Protein AF-A0A954UE96-F1 (afdb_monomer)

Mean predicted aligned error: 11.25 Å

Sequence (107 aa):
FEAGQRMKNVPMLSDIVTGDYDGDGYVDLVALQTNWSVTPYLSRVTGDVNGDGVFNSADLVAIIMHGHYEDGVSRNSTFETGDWNGDAEFDSADIVFLMHVGTYTFE

Foldseek 3Di:
DDDPDDDPDDADFPDWDWDDPQLQPDIDIFTDHPVNDRPPPDPDAQLPLVRPRAREVVSVVQLVVLVQEVNPDPLCDGSNNQPSVNRSGRYPVSVVVCVVRHDYDDD

Secondary structure (DSSP, 8-state):
-PPPP--TTPPPEEEEEEE--SSSSSPEEEEEETTS----S--PPTT--S-SS-BSHHHHHHHHHH--TT-S-TT---GGGT--SSSS--SHHHHHHHHHH--B---

Structure (mmCIF, N/CA/C/O backbone):
data_AF-A0A954UE96-F1
#
_entry.id   AF-A0A954UE96-F1
#
loop_
_atom_site.group_PDB
_atom_site.id
_atom_site.type_symbol
_atom_site.label_atom_id
_atom_site.label_alt_id
_atom_site.label_comp_id
_atom_site.label_asym_id
_atom_site.label_entity_id
_atom_site.label_seq_id
_atom_site.pdbx_PDB_ins_code
_atom_site.Cartn_x
_atom_site.Cartn_y
_atom_site.Cartn_z
_atom_site.occupancy
_atom_site.B_iso_or_equiv
_atom_site.auth_seq_id
_atom_site.auth_comp_id
_atom_site.auth_asym_id
_atom_site.auth_atom_id
_atom_site.pdbx_PDB_model_num
ATOM 1 N N . PHE A 1 1 ? -8.564 23.820 -26.683 1.00 41.69 1 PHE A N 1
ATOM 2 C CA . PHE A 1 1 ? -8.082 22.473 -26.338 1.00 41.69 1 PHE A CA 1
ATOM 3 C C . PHE A 1 1 ? -6.683 22.332 -26.899 1.00 41.69 1 PHE A C 1
ATOM 5 O O . PHE A 1 1 ? -6.534 22.314 -28.115 1.00 41.69 1 PHE A O 1
ATOM 12 N N . GLU A 1 2 ? -5.668 22.346 -26.041 1.00 39.66 2 GLU A N 1
ATOM 13 C CA . GLU A 1 2 ? -4.306 21.994 -26.449 1.00 39.66 2 GLU A CA 1
ATOM 14 C C . GLU A 1 2 ? -4.164 20.475 -26.356 1.00 39.66 2 GLU A C 1
ATOM 16 O O . GLU A 1 2 ? -4.583 19.868 -25.372 1.00 39.66 2 GLU A O 1
ATOM 21 N N . ALA A 1 3 ? -3.639 19.849 -27.407 1.00 48.94 3 ALA A N 1
ATOM 22 C CA . ALA A 1 3 ? -3.3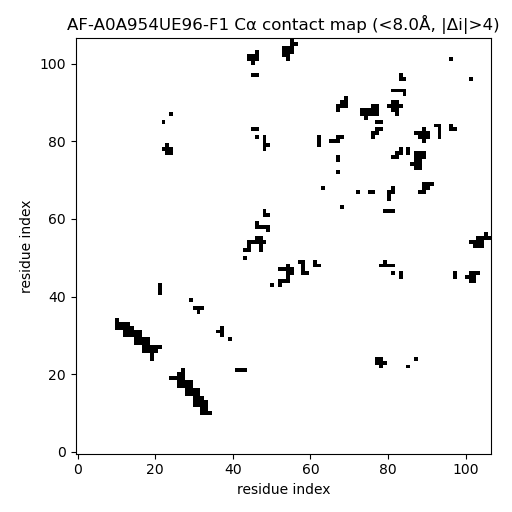24 18.430 -27.364 1.00 48.94 3 ALA A CA 1
ATOM 23 C C . ALA A 1 3 ? -2.145 18.220 -26.402 1.00 48.94 3 ALA A C 1
ATOM 25 O O . ALA A 1 3 ? -1.123 18.896 -26.534 1.00 48.94 3 ALA A O 1
ATOM 26 N N . GLY A 1 4 ? -2.291 17.285 -25.458 1.00 45.34 4 GLY A N 1
ATOM 27 C CA . GLY A 1 4 ? -1.210 16.863 -24.566 1.00 45.34 4 GLY A CA 1
ATOM 28 C C . GLY A 1 4 ? 0.034 16.418 -25.344 1.00 45.34 4 GLY A C 1
ATOM 29 O O . GLY A 1 4 ? -0.040 16.095 -26.535 1.00 45.34 4 GLY A O 1
ATOM 30 N N . GLN A 1 5 ? 1.195 16.435 -24.684 1.00 52.47 5 GLN A N 1
ATOM 31 C CA . GLN A 1 5 ? 2.475 16.088 -25.303 1.00 52.47 5 GLN A CA 1
ATOM 32 C C . GLN A 1 5 ? 2.384 14.769 -26.085 1.00 52.47 5 GLN A C 1
ATOM 34 O O . GLN A 1 5 ? 2.160 13.699 -25.526 1.00 52.47 5 GLN A O 1
ATOM 39 N N . ARG A 1 6 ? 2.612 14.838 -27.401 1.00 54.78 6 ARG A N 1
ATOM 40 C CA . ARG A 1 6 ? 2.796 13.642 -28.228 1.00 54.78 6 ARG A CA 1
ATOM 41 C C . ARG A 1 6 ? 4.154 13.045 -27.876 1.00 54.78 6 ARG A C 1
ATOM 43 O O . ARG A 1 6 ? 5.180 13.650 -28.196 1.00 54.78 6 ARG A O 1
ATOM 50 N N . MET A 1 7 ? 4.163 11.880 -27.233 1.00 53.03 7 MET A N 1
ATOM 51 C CA . MET A 1 7 ? 5.394 11.140 -26.961 1.00 53.03 7 MET A CA 1
ATOM 52 C C . MET A 1 7 ? 6.099 10.834 -28.291 1.00 53.03 7 MET A C 1
ATOM 54 O O . MET A 1 7 ? 5.538 10.197 -29.184 1.00 53.03 7 MET A O 1
ATOM 58 N N . LYS A 1 8 ? 7.317 11.353 -28.463 1.00 51.47 8 LYS A N 1
ATOM 59 C CA . LYS A 1 8 ? 8.148 11.093 -29.645 1.00 51.47 8 LYS A CA 1
ATOM 60 C C . LYS A 1 8 ? 8.949 9.816 -29.382 1.00 51.47 8 LYS A C 1
ATOM 62 O O . LYS A 1 8 ? 9.596 9.728 -28.348 1.00 51.47 8 LYS A O 1
ATOM 67 N N . ASN A 1 9 ? 8.928 8.879 -30.333 1.00 54.72 9 ASN A N 1
ATOM 68 C CA . ASN A 1 9 ? 9.620 7.579 -30.294 1.00 54.72 9 ASN A CA 1
ATOM 69 C C . ASN A 1 9 ? 8.982 6.494 -29.410 1.00 54.72 9 ASN A C 1
ATOM 71 O O . ASN A 1 9 ? 9.703 5.700 -28.814 1.00 54.72 9 ASN A O 1
ATOM 75 N N . VAL A 1 10 ? 7.649 6.411 -29.353 1.00 56.72 10 VAL A N 1
ATOM 76 C CA . VAL A 1 10 ? 7.002 5.207 -28.808 1.00 56.72 10 VAL A CA 1
ATOM 77 C C . VAL A 1 10 ? 7.226 4.064 -29.810 1.00 56.72 10 VAL A C 1
ATOM 79 O O . VAL A 1 10 ? 6.889 4.239 -30.988 1.00 56.72 10 VAL A O 1
ATOM 82 N N . PRO A 1 11 ? 7.822 2.927 -29.404 1.00 62.75 11 PRO A N 1
ATOM 83 C CA . PRO A 1 11 ? 7.848 1.714 -30.217 1.00 62.75 11 PRO A CA 1
ATOM 84 C C . PRO A 1 11 ? 6.445 1.384 -30.731 1.00 62.75 11 PRO A C 1
ATOM 86 O O . PRO A 1 11 ? 5.453 1.762 -30.108 1.00 62.75 11 PRO A O 1
ATOM 89 N N . MET A 1 12 ? 6.345 0.707 -31.880 1.00 67.62 12 MET A N 1
ATOM 90 C 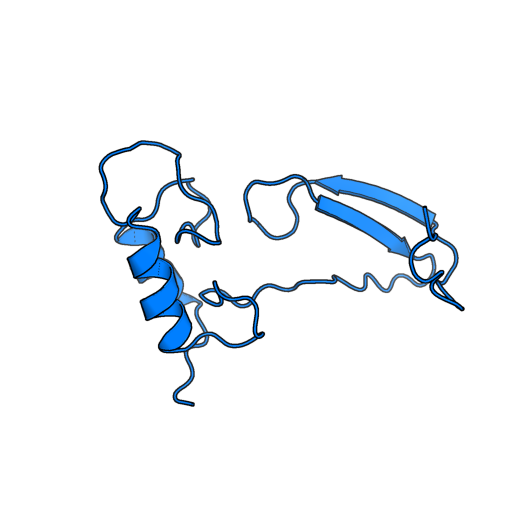CA . MET A 1 12 ? 5.037 0.352 -32.433 1.00 67.62 12 MET A CA 1
ATOM 91 C C . MET A 1 12 ? 4.206 -0.389 -31.380 1.00 67.62 12 MET A C 1
ATOM 93 O O . MET A 1 12 ? 4.638 -1.406 -30.833 1.00 67.62 12 MET A O 1
ATOM 97 N N . LEU A 1 13 ? 3.024 0.159 -31.098 1.00 66.81 13 LEU A N 1
ATOM 98 C CA . LEU A 1 13 ? 2.031 -0.468 -30.239 1.00 66.81 13 LEU A CA 1
ATOM 99 C C . LEU A 1 13 ? 1.531 -1.719 -30.961 1.00 66.81 13 LEU A C 1
ATOM 101 O O . LEU A 1 13 ? 0.977 -1.610 -32.057 1.00 66.81 13 LEU A O 1
ATOM 105 N N . SER A 1 14 ? 1.781 -2.894 -30.386 1.00 72.06 14 SER A N 1
ATOM 106 C CA . SER A 1 14 ? 1.249 -4.151 -30.917 1.00 72.06 14 SER A CA 1
ATOM 107 C C . SER A 1 14 ? -0.185 -4.379 -30.475 1.00 72.06 14 SER A C 1
ATOM 109 O 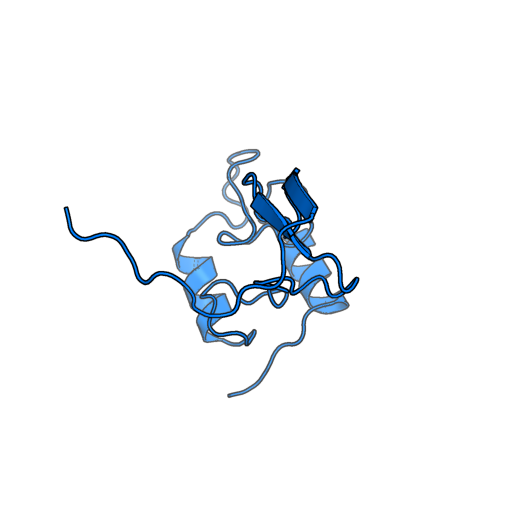O . SER A 1 14 ? -0.960 -4.938 -31.244 1.00 72.06 14 SER A O 1
ATOM 111 N N . ASP A 1 15 ? -0.522 -3.963 -29.254 1.00 73.12 15 ASP A N 1
ATOM 112 C CA . ASP A 1 15 ? -1.859 -4.133 -28.699 1.00 73.12 15 ASP A CA 1
ATOM 113 C C . ASP A 1 15 ? -2.126 -3.147 -27.554 1.00 73.12 15 ASP A C 1
ATOM 115 O O . ASP A 1 15 ? -1.187 -2.611 -26.951 1.00 73.12 15 ASP A O 1
ATOM 119 N N . ILE A 1 16 ? -3.404 -2.935 -27.250 1.00 79.06 16 ILE A N 1
ATOM 120 C CA . ILE A 1 16 ? -3.871 -2.237 -26.050 1.00 79.06 16 ILE A CA 1
ATOM 121 C C . ILE A 1 16 ? -4.763 -3.212 -25.294 1.00 79.06 16 ILE A C 1
ATOM 123 O O . ILE A 1 16 ? -5.768 -3.678 -25.830 1.00 79.06 16 ILE A O 1
ATOM 127 N N . VAL A 1 17 ? -4.408 -3.493 -24.045 1.00 81.25 17 VAL A N 1
ATOM 128 C CA . VAL A 1 17 ? -5.186 -4.356 -23.155 1.00 81.25 17 VAL A CA 1
ATOM 129 C C . VAL A 1 17 ? -5.704 -3.548 -21.970 1.00 81.25 17 VAL A C 1
ATOM 131 O O . VAL A 1 17 ? -5.075 -2.583 -21.538 1.00 81.25 17 VAL A O 1
ATOM 134 N N . THR A 1 18 ? -6.874 -3.935 -21.470 1.00 82.06 18 THR A N 1
ATOM 135 C CA . THR A 1 18 ? -7.495 -3.355 -20.276 1.00 82.06 18 THR A CA 1
ATOM 136 C C . THR A 1 18 ? -7.613 -4.410 -19.190 1.00 82.06 18 THR A C 1
ATOM 138 O O . THR A 1 18 ? -7.996 -5.543 -19.491 1.00 82.06 18 THR A O 1
ATOM 141 N N . GLY A 1 19 ? -7.360 -4.034 -17.946 1.00 80.62 19 GLY A N 1
ATOM 142 C CA . GLY A 1 19 ? -7.476 -4.900 -16.774 1.00 80.62 19 GLY A CA 1
ATOM 143 C C . GLY A 1 19 ? -6.977 -4.161 -15.543 1.00 80.62 19 GLY A C 1
ATOM 144 O O . GLY A 1 19 ? -6.355 -3.127 -15.700 1.00 80.62 19 GLY A O 1
ATOM 145 N N . ASP A 1 20 ? -7.263 -4.665 -14.355 1.00 72.19 20 ASP A N 1
ATOM 146 C CA . ASP A 1 20 ? -6.659 -4.164 -13.119 1.00 72.19 20 ASP A CA 1
ATOM 147 C C . ASP A 1 20 ? -5.308 -4.877 -12.944 1.00 72.19 20 ASP A C 1
ATOM 149 O O . ASP A 1 20 ? -5.253 -6.061 -12.591 1.00 72.19 20 ASP A O 1
ATOM 153 N N . TYR A 1 21 ? -4.237 -4.225 -13.382 1.00 77.62 21 TYR A N 1
ATOM 154 C CA . TYR A 1 21 ? -2.882 -4.770 -13.406 1.00 77.62 21 TYR A CA 1
ATOM 155 C C . TYR A 1 21 ? -2.052 -4.321 -12.204 1.00 77.62 21 TYR A C 1
ATOM 157 O O . TYR A 1 21 ? -1.065 -5.002 -11.901 1.00 77.62 21 TYR A O 1
ATOM 165 N N . ASP A 1 22 ? -2.415 -3.220 -11.542 1.00 64.75 22 ASP A N 1
ATOM 166 C CA . ASP A 1 22 ? -1.722 -2.714 -10.354 1.00 64.75 22 ASP A CA 1
ATOM 167 C C . ASP A 1 22 ? -2.462 -2.967 -9.025 1.00 64.75 22 ASP A C 1
ATOM 169 O O . ASP A 1 22 ? -1.871 -2.774 -7.960 1.00 64.75 22 ASP A O 1
ATOM 173 N N . GLY A 1 23 ? -3.679 -3.517 -9.075 1.00 66.50 23 GLY A N 1
ATOM 174 C CA . GLY A 1 23 ? -4.467 -3.912 -7.911 1.00 66.50 23 GLY A CA 1
ATOM 175 C C . GLY A 1 23 ? -5.193 -2.749 -7.240 1.00 66.50 23 GLY A C 1
ATOM 176 O O . GLY A 1 23 ? -5.601 -2.890 -6.087 1.00 66.50 23 GLY A O 1
ATOM 177 N N . ASP A 1 24 ? -5.332 -1.598 -7.901 1.00 64.25 24 ASP A N 1
ATOM 178 C CA . ASP A 1 24 ? -5.975 -0.415 -7.326 1.00 64.25 24 ASP A CA 1
ATOM 179 C C . ASP A 1 24 ? -7.516 -0.454 -7.366 1.00 64.25 24 ASP A C 1
ATOM 181 O O . ASP A 1 24 ? -8.180 0.427 -6.806 1.00 64.25 24 ASP A O 1
ATOM 185 N N . GLY A 1 25 ? -8.097 -1.493 -7.974 1.00 67.38 25 GLY A N 1
ATOM 186 C CA . GLY A 1 25 ? -9.541 -1.671 -8.111 1.00 67.38 25 GLY A CA 1
ATOM 187 C C . GLY A 1 25 ? -10.165 -0.867 -9.258 1.00 67.38 25 GLY A C 1
ATOM 188 O O . GLY A 1 25 ? -11.385 -0.942 -9.468 1.00 67.38 25 GLY A O 1
ATOM 189 N N . TYR A 1 26 ? -9.365 -0.128 -10.026 1.00 73.62 26 TYR A N 1
ATOM 190 C CA . TYR A 1 26 ? -9.744 0.539 -11.262 1.00 73.62 26 TYR A CA 1
ATOM 191 C C . TYR A 1 26 ? -9.238 -0.245 -12.484 1.00 73.62 26 TYR A C 1
ATOM 193 O O . TYR A 1 26 ? -8.414 -1.148 -12.420 1.00 73.62 26 TYR A O 1
ATOM 201 N N . VAL A 1 27 ? -9.830 0.032 -13.650 1.00 77.31 27 VAL A N 1
ATOM 202 C CA . VAL A 1 27 ? -9.385 -0.596 -14.901 1.00 77.31 27 VAL A CA 1
ATOM 203 C C . VAL A 1 27 ? -8.205 0.190 -15.456 1.00 77.31 27 VAL A C 1
ATOM 205 O O . VAL A 1 27 ? -8.378 1.339 -15.870 1.00 77.31 27 VAL A O 1
ATOM 20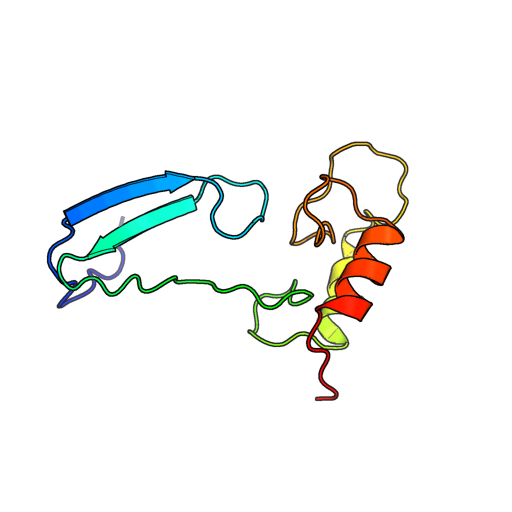8 N N . ASP A 1 28 ? -7.061 -0.469 -15.591 1.00 80.06 28 ASP A N 1
ATOM 209 C CA . ASP A 1 28 ? -5.892 0.074 -16.267 1.00 80.06 28 ASP A CA 1
ATOM 210 C C . ASP A 1 28 ? -5.977 -0.041 -17.784 1.00 80.06 28 ASP A C 1
ATOM 212 O O . ASP A 1 28 ? -6.685 -0.870 -18.369 1.00 80.06 28 ASP A O 1
ATOM 216 N N . LEU A 1 29 ? -5.157 0.786 -18.429 1.00 83.38 29 LEU A N 1
ATOM 217 C CA . LEU A 1 29 ? -4.820 0.700 -19.842 1.00 83.38 29 LEU A CA 1
ATOM 218 C C . LEU A 1 29 ? -3.337 0.364 -19.980 1.00 83.38 29 LEU A C 1
ATOM 220 O O . LEU A 1 29 ? -2.475 1.200 -19.711 1.00 83.38 29 LEU A O 1
ATOM 224 N N . VAL A 1 30 ? -3.035 -0.833 -20.478 1.00 76.75 30 VAL A N 1
ATOM 225 C CA . VAL A 1 30 ? -1.661 -1.281 -20.719 1.00 76.75 30 VAL A CA 1
ATOM 226 C C . VAL A 1 30 ? -1.400 -1.379 -22.218 1.00 76.75 30 VAL A C 1
ATOM 228 O O . VAL A 1 30 ? -2.154 -1.979 -22.985 1.00 76.75 30 VAL A O 1
ATOM 231 N N . ALA A 1 31 ? -0.291 -0.782 -22.645 1.00 75.12 31 ALA A N 1
ATOM 232 C CA . ALA A 1 31 ? 0.202 -0.854 -24.011 1.00 75.12 31 ALA A CA 1
ATOM 233 C C . ALA A 1 31 ? 1.244 -1.973 -24.149 1.00 75.12 31 ALA A C 1
ATOM 235 O O . ALA A 1 31 ? 2.293 -1.930 -23.504 1.00 75.12 31 ALA A O 1
ATOM 236 N N . LEU A 1 32 ? 1.001 -2.937 -25.040 1.00 67.88 32 LEU A N 1
ATOM 237 C CA . LEU A 1 32 ? 2.007 -3.930 -25.420 1.00 67.88 32 LEU A CA 1
ATOM 238 C C . LEU A 1 32 ? 2.897 -3.356 -26.530 1.00 67.88 32 LEU A C 1
ATOM 240 O O . LEU A 1 32 ? 2.405 -2.886 -27.559 1.00 67.88 32 LEU A O 1
ATOM 244 N N . GLN A 1 33 ? 4.216 -3.399 -26.330 1.00 69.44 33 GLN A N 1
ATOM 245 C CA . GLN A 1 33 ? 5.202 -3.022 -27.345 1.00 69.44 33 GLN A CA 1
ATOM 246 C C . GLN A 1 33 ? 5.793 -4.269 -28.016 1.00 69.44 33 GLN A C 1
ATOM 248 O O . GLN A 1 33 ? 6.115 -5.262 -27.361 1.00 69.44 33 GLN A O 1
ATOM 253 N N . THR A 1 34 ? 6.019 -4.198 -29.333 1.00 58.19 34 THR A N 1
ATOM 254 C CA . THR A 1 34 ? 6.557 -5.304 -30.159 1.00 58.19 34 THR A CA 1
ATOM 255 C C . THR A 1 34 ? 7.960 -5.790 -29.761 1.00 58.19 34 THR A C 1
ATOM 257 O O . THR A 1 34 ? 8.442 -6.785 -30.297 1.00 58.19 34 THR A O 1
ATOM 260 N N . ASN A 1 35 ? 8.652 -5.086 -28.863 1.00 59.34 35 ASN A N 1
ATOM 261 C CA . ASN A 1 35 ? 9.996 -5.425 -28.386 1.00 59.34 35 ASN A CA 1
ATOM 262 C C . ASN A 1 35 ? 9.990 -6.318 -27.129 1.00 59.34 35 ASN A C 1
ATOM 264 O O . ASN A 1 35 ? 11.046 -6.482 -26.524 1.00 59.34 35 ASN A O 1
ATOM 268 N N . TRP A 1 36 ? 8.834 -6.874 -26.736 1.00 50.81 36 TRP A N 1
ATOM 269 C CA . TRP A 1 36 ? 8.654 -7.673 -25.510 1.00 50.81 36 TRP A CA 1
ATOM 270 C C . TRP A 1 36 ? 9.024 -6.937 -24.209 1.00 50.81 36 TRP A C 1
ATOM 272 O O . TRP A 1 36 ? 9.030 -7.542 -23.140 1.00 50.81 36 TRP A O 1
ATOM 282 N N . SER A 1 37 ? 9.293 -5.630 -24.275 1.00 54.16 37 SER A N 1
ATOM 283 C CA . SER A 1 37 ? 9.458 -4.781 -23.106 1.00 54.16 37 SER A CA 1
ATOM 284 C C . SER A 1 37 ? 8.089 -4.228 -22.757 1.00 54.16 37 SER A C 1
ATOM 286 O O . SER A 1 37 ? 7.633 -3.231 -23.315 1.00 54.16 37 SER A O 1
ATOM 288 N N . VAL A 1 38 ? 7.427 -4.883 -21.812 1.00 54.03 38 VAL A N 1
ATOM 289 C CA . VAL A 1 38 ? 6.398 -4.205 -21.034 1.00 54.03 38 VAL A CA 1
ATOM 290 C C . VAL A 1 38 ? 7.165 -3.151 -20.236 1.00 54.03 38 VAL 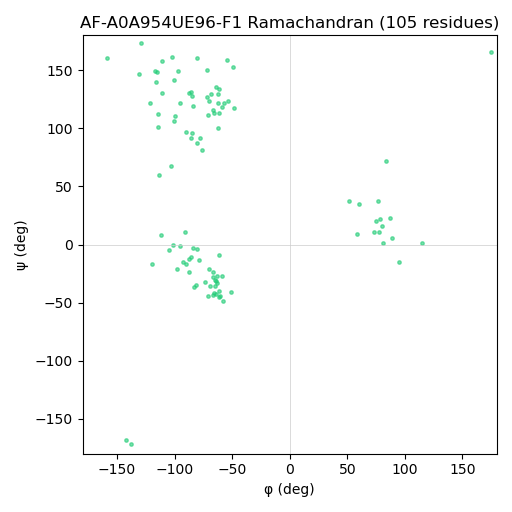A C 1
ATOM 292 O O . VAL A 1 38 ? 8.042 -3.497 -19.451 1.00 54.03 38 VAL A O 1
ATOM 295 N N . THR A 1 39 ? 6.947 -1.866 -20.503 1.00 52.03 39 THR A N 1
ATOM 296 C CA . THR A 1 39 ? 7.231 -0.830 -19.506 1.00 52.03 39 THR A CA 1
ATOM 297 C C . THR A 1 39 ? 5.974 -0.747 -18.658 1.00 52.03 39 THR A C 1
ATOM 299 O O . THR A 1 39 ? 5.055 -0.033 -19.073 1.00 52.03 39 THR A O 1
ATOM 302 N N . PRO A 1 40 ? 5.865 -1.502 -17.545 1.00 48.53 40 PRO A N 1
ATOM 303 C CA . PRO A 1 40 ? 4.848 -1.203 -16.561 1.00 48.53 40 PRO A CA 1
ATOM 304 C C . PRO A 1 40 ? 5.190 0.197 -16.060 1.00 48.53 40 PRO A C 1
ATOM 306 O O . PRO A 1 40 ? 6.146 0.403 -15.315 1.00 48.53 40 PRO A O 1
ATOM 309 N N . TYR A 1 41 ? 4.478 1.197 -16.569 1.00 48.94 41 TYR A N 1
ATOM 310 C CA . TYR A 1 41 ? 4.297 2.385 -15.765 1.00 48.94 41 TYR A CA 1
ATOM 311 C C . TYR A 1 41 ? 3.538 1.878 -14.544 1.00 48.94 41 TYR A C 1
ATOM 313 O O . TYR A 1 41 ? 2.473 1.301 -14.714 1.00 48.94 41 TYR A O 1
ATOM 321 N N . LEU A 1 42 ? 4.126 2.076 -13.363 1.00 53.22 42 LEU A N 1
ATOM 322 C CA . LEU A 1 42 ? 3.550 1.775 -12.050 1.00 53.22 42 LEU A CA 1
ATOM 323 C C . LEU A 1 42 ? 3.705 0.307 -11.596 1.00 53.22 42 LEU A C 1
ATOM 325 O O . LEU A 1 42 ? 2.742 -0.436 -11.487 1.00 53.22 42 LEU A O 1
ATOM 329 N N . SER A 1 43 ? 4.925 -0.118 -11.231 1.00 57.16 43 SER A N 1
ATOM 330 C CA . SER A 1 43 ? 5.012 -1.069 -10.110 1.00 57.16 43 SER A CA 1
ATOM 331 C C . SER A 1 43 ? 4.834 -0.247 -8.838 1.00 57.16 43 SER A C 1
ATOM 333 O O . SER A 1 43 ? 5.795 0.355 -8.351 1.00 57.16 43 SER A O 1
ATOM 335 N N . ARG A 1 44 ? 3.596 -0.120 -8.370 1.00 70.38 44 ARG A N 1
ATOM 336 C CA . ARG A 1 44 ? 3.291 0.618 -7.147 1.00 70.38 44 ARG A CA 1
ATOM 337 C C . ARG A 1 44 ? 3.988 -0.077 -5.973 1.00 70.38 44 ARG A C 1
ATOM 339 O O . ARG A 1 44 ? 3.929 -1.302 -5.858 1.00 70.38 44 ARG A O 1
ATOM 346 N N . VAL A 1 45 ? 4.734 0.670 -5.159 1.00 85.00 45 VAL A N 1
ATOM 347 C CA . VAL A 1 45 ? 5.401 0.095 -3.981 1.00 85.00 45 VAL A CA 1
ATOM 348 C C . VAL A 1 45 ? 4.318 -0.216 -2.954 1.00 85.00 45 VAL A C 1
ATOM 350 O O . VAL A 1 45 ? 3.515 0.651 -2.636 1.00 85.00 45 VAL A O 1
ATOM 353 N N . THR A 1 46 ? 4.254 -1.445 -2.435 1.00 87.69 46 THR A N 1
ATOM 354 C CA . THR A 1 46 ? 3.260 -1.788 -1.406 1.00 87.69 46 THR A CA 1
ATOM 355 C C . THR A 1 46 ? 3.410 -0.855 -0.206 1.00 87.69 46 THR A C 1
ATOM 357 O O . THR A 1 46 ? 4.486 -0.794 0.393 1.00 87.69 46 THR A O 1
ATOM 360 N N . GLY A 1 47 ? 2.332 -0.145 0.133 1.00 89.25 47 GLY A N 1
ATOM 361 C CA . GLY A 1 47 ? 2.328 0.880 1.174 1.00 89.25 47 GLY A CA 1
ATOM 362 C C . GLY A 1 47 ? 2.549 2.315 0.694 1.00 89.25 47 GLY A C 1
ATOM 363 O O . GLY A 1 47 ? 2.251 3.220 1.458 1.00 89.25 47 GLY A O 1
ATOM 364 N N . ASP A 1 48 ? 3.018 2.548 -0.535 1.00 91.25 48 ASP A N 1
ATOM 365 C CA . ASP A 1 48 ? 3.201 3.889 -1.119 1.00 91.25 48 ASP A CA 1
ATOM 366 C C . ASP A 1 48 ? 1.864 4.434 -1.637 1.00 91.25 48 ASP A C 1
ATOM 368 O O . ASP A 1 48 ? 1.454 4.229 -2.787 1.00 91.25 48 ASP A O 1
ATOM 372 N N . VAL A 1 49 ? 1.135 5.087 -0.740 1.00 90.06 49 VAL A N 1
ATOM 373 C CA . VAL A 1 49 ? -0.221 5.582 -1.012 1.00 90.06 49 VAL A CA 1
ATOM 374 C C . VAL A 1 49 ? -0.185 6.974 -1.624 1.00 90.06 49 VAL A C 1
ATOM 376 O O . VAL A 1 49 ? -1.128 7.364 -2.311 1.00 90.06 49 VAL A O 1
ATOM 379 N N . ASN A 1 50 ? 0.897 7.725 -1.399 1.00 87.94 50 ASN A N 1
ATOM 380 C CA . ASN A 1 50 ? 1.054 9.073 -1.932 1.00 87.94 50 ASN A CA 1
ATOM 381 C C . ASN A 1 50 ? 1.684 9.093 -3.346 1.00 87.94 50 ASN A C 1
ATOM 383 O O . ASN A 1 50 ? 1.592 10.110 -4.041 1.00 87.94 50 ASN A O 1
ATOM 387 N N . GLY A 1 51 ? 2.237 7.962 -3.797 1.00 87.12 51 GLY A N 1
ATOM 388 C CA . GLY A 1 51 ? 2.747 7.734 -5.147 1.00 87.12 51 GLY A CA 1
ATOM 389 C C . GLY A 1 51 ? 4.125 8.342 -5.412 1.00 87.12 51 GLY A C 1
ATOM 390 O O . GLY A 1 51 ? 4.447 8.615 -6.574 1.00 87.12 51 GLY A O 1
ATOM 391 N N . ASP A 1 52 ? 4.925 8.601 -4.376 1.00 87.31 52 ASP A N 1
ATOM 392 C CA . ASP A 1 52 ? 6.275 9.166 -4.505 1.00 87.31 52 ASP A CA 1
ATOM 393 C C . ASP A 1 52 ? 7.355 8.108 -4.795 1.00 87.31 52 ASP A C 1
ATOM 395 O O . ASP A 1 52 ? 8.511 8.451 -5.074 1.00 87.31 52 ASP A O 1
ATOM 399 N N . GLY A 1 53 ? 6.969 6.832 -4.833 1.00 87.69 53 GLY A N 1
ATOM 400 C CA . GLY A 1 53 ? 7.830 5.698 -5.131 1.00 87.69 53 GLY A CA 1
ATOM 401 C C . GLY A 1 53 ? 8.522 5.111 -3.904 1.00 87.69 53 GLY A C 1
ATOM 402 O O . GLY A 1 53 ? 9.366 4.223 -4.072 1.00 87.69 53 GLY A O 1
ATOM 403 N N . VAL A 1 54 ? 8.210 5.578 -2.693 1.00 89.50 54 VAL A N 1
ATOM 404 C CA . VAL A 1 54 ? 8.735 5.023 -1.443 1.00 89.50 54 VAL A CA 1
ATOM 405 C C . VAL A 1 54 ? 7.603 4.765 -0.459 1.00 89.50 54 VAL A C 1
ATOM 407 O O . VAL A 1 54 ? 6.629 5.490 -0.412 1.00 89.50 54 VAL A O 1
ATOM 410 N N . PHE A 1 55 ? 7.737 3.716 0.353 1.00 91.31 55 PHE A N 1
ATOM 411 C CA . PHE A 1 55 ? 6.828 3.493 1.471 1.00 91.31 55 PHE A CA 1
ATOM 412 C C . PHE A 1 55 ? 7.484 3.987 2.763 1.00 91.31 55 PHE A C 1
ATOM 414 O O . PHE A 1 55 ? 8.455 3.386 3.230 1.00 91.31 55 PHE A O 1
ATOM 421 N N . ASN A 1 56 ? 6.980 5.073 3.346 1.00 92.75 56 ASN A N 1
ATOM 422 C CA . ASN A 1 56 ? 7.524 5.684 4.558 1.00 92.75 56 ASN A CA 1
ATOM 423 C C . ASN A 1 56 ? 6.420 6.230 5.494 1.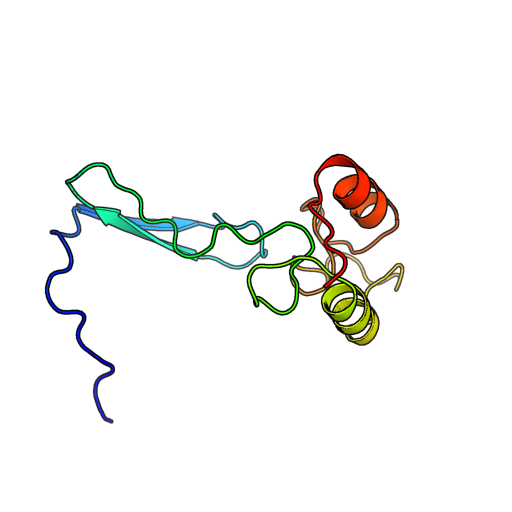00 92.75 56 ASN A C 1
ATOM 425 O O . ASN A 1 56 ? 5.232 5.928 5.378 1.00 92.75 56 ASN A O 1
ATOM 429 N N . SER A 1 57 ? 6.813 7.010 6.506 1.00 93.12 57 SER A N 1
ATOM 430 C CA . SER A 1 57 ? 5.864 7.558 7.487 1.00 93.12 57 SER A CA 1
ATOM 431 C C . SER A 1 57 ? 4.819 8.512 6.892 1.00 93.12 57 SER A C 1
ATOM 433 O O . SER A 1 57 ? 3.723 8.614 7.442 1.00 93.12 57 SER A O 1
ATOM 435 N N . ALA A 1 58 ? 5.127 9.197 5.787 1.00 93.38 58 ALA A N 1
ATOM 436 C CA . ALA A 1 58 ? 4.195 10.085 5.101 1.00 93.38 58 ALA A CA 1
ATOM 437 C C . ALA A 1 58 ? 3.012 9.303 4.522 1.00 93.38 58 ALA A C 1
ATOM 439 O O . ALA A 1 58 ? 1.882 9.780 4.609 1.00 93.38 58 ALA A O 1
ATOM 440 N N . ASP A 1 59 ? 3.243 8.080 4.044 1.00 92.38 59 ASP A N 1
ATOM 441 C CA . ASP A 1 59 ? 2.185 7.192 3.565 1.00 92.38 59 ASP A CA 1
ATOM 442 C C . ASP A 1 59 ? 1.252 6.747 4.678 1.00 92.38 59 ASP A C 1
ATOM 444 O O . ASP A 1 59 ? 0.032 6.801 4.543 1.00 92.38 59 ASP A O 1
ATOM 448 N N . LEU A 1 60 ? 1.817 6.384 5.829 1.00 90.62 60 LEU A N 1
ATOM 449 C CA . LEU A 1 60 ? 1.022 6.041 7.006 1.00 90.62 60 LEU A CA 1
ATOM 450 C C . LEU A 1 60 ? 0.206 7.238 7.509 1.00 90.62 60 LEU A C 1
ATOM 452 O O . LEU A 1 60 ? -0.898 7.072 8.016 1.00 90.62 60 LEU A O 1
ATOM 456 N N . VAL A 1 61 ? 0.715 8.461 7.375 1.00 92.12 61 VAL A N 1
ATOM 457 C CA . VAL A 1 61 ? -0.071 9.659 7.693 1.00 92.12 61 VAL A CA 1
ATOM 458 C C . VAL A 1 61 ? -1.167 9.880 6.650 1.00 92.12 61 VAL A C 1
ATOM 460 O O . VAL A 1 61 ? -2.304 10.155 7.028 1.00 92.12 61 VAL A O 1
ATOM 463 N N . ALA A 1 62 ? -0.855 9.738 5.361 1.00 90.81 62 ALA A N 1
ATOM 464 C CA . ALA A 1 62 ? -1.812 9.905 4.272 1.00 90.81 62 ALA A CA 1
ATOM 465 C C . ALA A 1 62 ? -2.967 8.896 4.373 1.00 90.81 62 ALA A C 1
ATOM 467 O O . ALA A 1 62 ? -4.126 9.305 4.324 1.00 90.81 62 ALA A O 1
ATOM 468 N N . ILE A 1 63 ? -2.674 7.617 4.635 1.00 91.25 63 ILE A N 1
ATOM 469 C CA . ILE A 1 63 ? -3.690 6.560 4.750 1.00 91.25 63 ILE A CA 1
ATOM 470 C C . ILE A 1 63 ? -4.671 6.825 5.900 1.00 91.25 63 ILE A C 1
ATOM 472 O O . ILE A 1 63 ? -5.881 6.659 5.754 1.00 91.25 63 ILE A O 1
ATOM 476 N N . ILE A 1 64 ? -4.175 7.323 7.038 1.00 87.50 64 ILE A N 1
ATOM 477 C CA . ILE A 1 64 ? -5.011 7.640 8.205 1.00 87.50 64 ILE A CA 1
ATOM 478 C C . ILE A 1 64 ? -6.012 8.757 7.881 1.00 87.50 64 ILE A C 1
ATOM 480 O O . ILE A 1 64 ? -7.123 8.759 8.412 1.00 87.50 64 ILE A O 1
ATOM 484 N N . MET A 1 65 ? -5.657 9.690 6.992 1.00 88.44 65 MET A N 1
ATOM 485 C CA . MET A 1 65 ? -6.550 10.781 6.594 1.00 88.44 65 MET A CA 1
ATOM 486 C C . MET A 1 65 ? -7.734 10.311 5.738 1.00 88.44 65 MET A C 1
ATOM 488 O O . MET A 1 65 ? -8.745 11.013 5.700 1.00 88.44 65 MET A O 1
ATOM 492 N N . HIS A 1 66 ? -7.640 9.145 5.088 1.00 87.88 66 HIS A N 1
ATOM 493 C CA . HIS A 1 66 ? -8.756 8.552 4.343 1.00 87.88 66 HIS A CA 1
ATOM 494 C C . HIS A 1 66 ? -9.826 7.962 5.267 1.00 87.88 66 HIS A C 1
ATOM 496 O O . HIS A 1 66 ? -11.010 8.046 4.957 1.00 87.88 66 HIS A O 1
ATOM 502 N N . GLY A 1 67 ? -9.434 7.438 6.432 1.00 90.19 67 GLY A N 1
ATOM 503 C CA . GLY A 1 67 ? -10.373 7.017 7.475 1.00 90.19 67 GLY A CA 1
ATOM 504 C C . GLY A 1 67 ? -11.120 5.708 7.203 1.00 90.19 67 GLY A C 1
ATOM 505 O O . GLY A 1 67 ? -12.154 5.496 7.822 1.00 90.19 67 GLY A O 1
ATOM 506 N N . HIS A 1 68 ? -10.610 4.851 6.312 1.00 93.31 68 HIS A N 1
ATOM 507 C CA . HIS A 1 68 ? -11.227 3.556 5.986 1.00 93.31 68 HIS A CA 1
ATOM 508 C C . HIS A 1 68 ? -10.809 2.421 6.936 1.00 93.31 68 HIS A C 1
ATOM 510 O O . HIS A 1 68 ? -11.394 1.346 6.902 1.00 93.31 68 HIS A O 1
ATOM 516 N N . TYR A 1 69 ? -9.801 2.649 7.789 1.00 94.31 69 TYR A N 1
ATOM 517 C CA . TYR A 1 69 ? -9.292 1.621 8.697 1.00 94.31 69 TYR A CA 1
ATOM 518 C C . TYR A 1 69 ? -10.382 1.167 9.666 1.00 94.31 69 TYR A C 1
ATOM 520 O O . TYR A 1 69 ? -10.776 1.943 10.544 1.00 94.31 69 TYR A O 1
ATOM 528 N N . GLU A 1 70 ? -10.821 -0.087 9.537 1.00 93.56 70 GLU A N 1
ATOM 529 C CA . GLU A 1 70 ? -11.823 -0.698 10.422 1.00 93.56 70 GLU A CA 1
ATOM 530 C C . GLU A 1 70 ? -13.092 0.180 10.566 1.00 93.56 70 GLU A C 1
ATOM 532 O O . GLU A 1 70 ? -13.669 0.309 11.652 1.00 93.56 70 GLU A O 1
ATOM 537 N N . ASP A 1 71 ? -13.522 0.836 9.482 1.00 93.25 71 ASP A N 1
ATOM 538 C CA . ASP A 1 71 ? -14.631 1.804 9.504 1.00 93.25 71 ASP A CA 1
ATOM 539 C C . ASP A 1 71 ? -16.030 1.145 9.509 1.00 93.25 71 ASP A C 1
ATOM 541 O O . ASP A 1 71 ? -17.039 1.789 9.822 1.00 93.25 71 ASP A O 1
ATOM 545 N N . GLY A 1 72 ? -16.091 -0.158 9.215 1.00 92.50 72 GLY A N 1
ATOM 546 C CA . GLY A 1 72 ? -17.314 -0.957 9.153 1.00 92.50 72 GLY A CA 1
ATOM 547 C C . GLY A 1 72 ? -18.138 -0.763 7.875 1.00 92.50 72 GLY A C 1
ATOM 548 O O . GLY A 1 72 ? -19.286 -1.221 7.824 1.00 92.50 72 GLY A O 1
ATOM 549 N N . VAL A 1 73 ? -17.598 -0.090 6.858 1.00 92.94 73 VAL A N 1
ATOM 550 C CA . VAL A 1 73 ? -18.226 0.120 5.553 1.00 92.94 73 VAL A CA 1
ATOM 551 C C . VAL A 1 73 ? -17.642 -0.873 4.556 1.00 92.94 73 VAL A C 1
ATOM 553 O O . VAL A 1 73 ? -16.544 -0.708 4.056 1.00 92.94 73 VAL A O 1
ATOM 556 N N . SER A 1 74 ? -18.422 -1.893 4.204 1.00 93.06 74 SER A N 1
ATOM 557 C CA . SER A 1 74 ? -17.921 -2.946 3.322 1.00 93.06 74 SER A CA 1
ATOM 558 C C . SER A 1 74 ? -17.571 -2.452 1.915 1.00 93.06 74 SER A C 1
ATOM 560 O O . SER A 1 74 ? -18.386 -1.806 1.245 1.00 93.06 74 SER A O 1
ATOM 562 N N . AR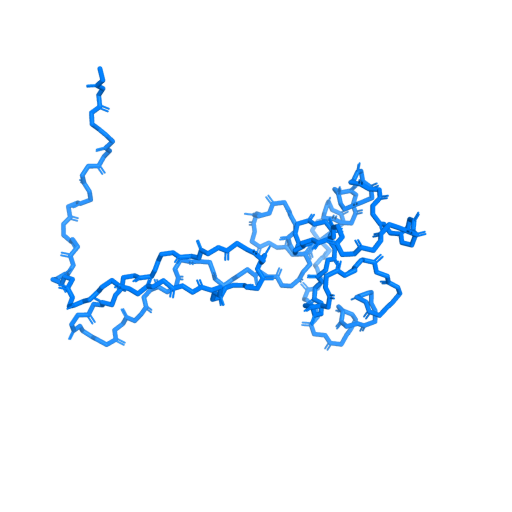G A 1 75 ? -16.422 -2.911 1.428 1.00 89.69 75 ARG A N 1
ATOM 563 C CA . ARG A 1 75 ? -15.910 -2.831 0.059 1.00 89.69 75 ARG A CA 1
ATOM 564 C C . ARG A 1 75 ? -15.739 -1.402 -0.440 1.00 89.69 75 ARG A C 1
ATOM 566 O O . ARG A 1 75 ? -16.022 -1.125 -1.608 1.00 89.69 75 ARG A O 1
ATOM 573 N N . ASN A 1 76 ? -15.353 -0.490 0.449 1.00 91.56 76 ASN A N 1
ATOM 574 C CA . ASN A 1 76 ? -15.094 0.909 0.118 1.00 91.56 76 ASN A CA 1
ATOM 575 C C . ASN A 1 76 ? -13.601 1.230 -0.022 1.00 91.56 76 ASN A C 1
ATOM 577 O O . ASN A 1 76 ? -13.284 2.384 -0.310 1.00 91.56 76 ASN A O 1
ATOM 581 N N . SER A 1 77 ? -12.709 0.256 0.164 1.00 91.88 77 SER A N 1
ATOM 582 C CA . SER A 1 77 ? -11.272 0.478 0.081 1.00 91.88 77 SER A CA 1
ATOM 583 C C . SER A 1 77 ? -10.687 0.112 -1.278 1.00 91.88 77 SER A C 1
ATOM 585 O O . SER A 1 77 ? -11.181 -0.746 -2.001 1.00 91.88 77 SER A O 1
ATOM 587 N N . THR A 1 78 ? -9.635 0.843 -1.613 1.00 89.69 78 THR A N 1
ATOM 588 C CA . THR A 1 78 ? -8.744 0.680 -2.761 1.00 89.69 78 THR A CA 1
ATOM 589 C C . THR A 1 78 ? -7.315 0.686 -2.227 1.00 89.69 78 THR A C 1
ATOM 591 O O . THR A 1 78 ? -7.096 1.016 -1.054 1.00 89.69 78 THR A O 1
ATOM 594 N N . PHE A 1 79 ? -6.327 0.423 -3.077 1.00 85.88 79 PHE A N 1
ATOM 595 C CA . PHE A 1 79 ? -4.917 0.511 -2.690 1.00 85.88 79 PHE A CA 1
ATOM 596 C C . PHE A 1 79 ? -4.554 1.854 -2.020 1.00 85.88 79 PHE A C 1
ATOM 598 O O . PHE A 1 79 ? -3.838 1.897 -1.019 1.00 85.88 79 PHE A O 1
ATOM 605 N N . GLU A 1 80 ? -5.092 2.960 -2.543 1.00 88.06 80 GLU A N 1
ATOM 606 C CA . GLU A 1 80 ? -4.877 4.335 -2.052 1.00 88.06 80 GLU A CA 1
ATOM 607 C C . GLU A 1 80 ? -5.457 4.585 -0.666 1.00 88.06 80 GLU A C 1
ATOM 609 O O . GLU A 1 80 ? -5.018 5.484 0.049 1.00 88.06 80 GLU A O 1
ATOM 614 N N . THR A 1 81 ? -6.450 3.788 -0.289 1.00 90.12 81 THR A N 1
ATOM 615 C CA . THR A 1 81 ? -7.155 3.898 0.986 1.00 90.12 81 THR A CA 1
ATOM 616 C C . THR A 1 81 ? -6.873 2.718 1.915 1.00 90.12 81 THR A C 1
ATOM 618 O O . THR A 1 81 ? -7.483 2.654 2.978 1.00 90.12 81 THR A O 1
ATOM 621 N N . GLY A 1 82 ? -5.923 1.848 1.554 1.00 89.75 82 GLY A N 1
ATOM 622 C CA . GLY A 1 82 ? -5.291 0.882 2.453 1.00 89.75 82 GLY A CA 1
ATOM 623 C C . GLY A 1 82 ? -5.555 -0.588 2.139 1.00 89.75 82 GLY A C 1
ATOM 624 O O . GLY A 1 82 ? -5.017 -1.430 2.849 1.00 89.75 82 GLY A O 1
ATOM 625 N N . ASP A 1 83 ? -6.307 -0.901 1.079 1.00 92.38 83 ASP A N 1
ATOM 626 C CA . ASP A 1 83 ? -6.507 -2.280 0.607 1.00 92.38 83 ASP A CA 1
ATOM 627 C C . ASP A 1 83 ? -5.261 -2.763 -0.14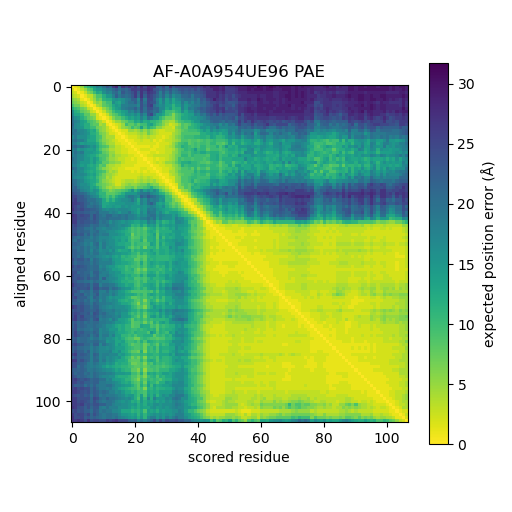6 1.00 92.38 83 ASP A C 1
ATOM 629 O O . ASP A 1 83 ? -5.157 -2.678 -1.372 1.00 92.38 83 ASP A O 1
ATOM 633 N N . TRP A 1 84 ? -4.251 -3.196 0.599 1.00 90.12 84 TRP A N 1
ATOM 634 C CA . TRP A 1 84 ? -2.999 -3.687 0.024 1.00 90.12 84 TRP A CA 1
ATOM 635 C C . TRP A 1 84 ? -3.037 -5.185 -0.250 1.00 90.12 84 TRP A C 1
ATOM 637 O O . TRP A 1 84 ? -2.186 -5.684 -0.992 1.00 90.12 84 TRP A O 1
ATOM 647 N N . ASN A 1 85 ? -3.983 -5.906 0.352 1.00 90.00 85 ASN A N 1
ATOM 648 C CA . ASN A 1 85 ? -4.139 -7.343 0.165 1.00 90.00 85 ASN A CA 1
ATOM 649 C C . ASN A 1 85 ? -5.129 -7.707 -0.971 1.00 90.00 85 ASN A C 1
ATOM 651 O O . ASN A 1 85 ? -5.082 -8.837 -1.471 1.00 90.00 85 ASN A O 1
ATOM 655 N N . GLY A 1 86 ? -5.941 -6.749 -1.429 1.00 89.12 86 GLY A N 1
ATOM 656 C CA . GLY A 1 86 ? -6.848 -6.851 -2.574 1.00 89.12 86 GLY A CA 1
ATOM 657 C C . GLY A 1 86 ? -8.236 -7.413 -2.245 1.00 89.12 86 GLY A C 1
ATOM 658 O O . GLY A 1 86 ? -8.888 -7.978 -3.133 1.00 89.12 86 GLY A O 1
ATOM 659 N N . ASP A 1 87 ? -8.693 -7.336 -0.993 1.00 91.44 87 ASP A N 1
ATOM 660 C CA . ASP A 1 87 ? -10.004 -7.851 -0.567 1.00 91.44 87 ASP A CA 1
ATOM 661 C C . ASP A 1 87 ? -11.128 -6.795 -0.558 1.00 91.44 87 ASP A C 1
ATOM 663 O O . ASP A 1 87 ? -12.311 -7.150 -0.407 1.00 91.44 87 ASP A O 1
ATOM 667 N N . ALA A 1 88 ? -10.787 -5.552 -0.907 1.00 92.31 88 ALA A N 1
ATOM 668 C CA . ALA A 1 88 ? -11.607 -4.341 -0.900 1.00 92.31 88 ALA A CA 1
ATOM 669 C C . ALA A 1 88 ? -11.907 -3.758 0.491 1.00 92.31 88 ALA A C 1
ATOM 671 O O . ALA A 1 88 ? -12.735 -2.846 0.592 1.00 92.31 88 ALA A O 1
ATOM 672 N N . GLU A 1 89 ? -11.256 -4.228 1.552 1.00 94.12 89 GLU A N 1
ATOM 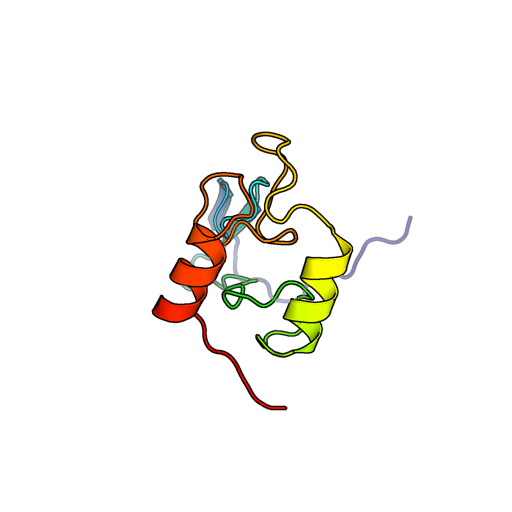673 C CA . GLU A 1 89 ? -11.335 -3.648 2.895 1.00 94.12 89 GLU A CA 1
ATOM 674 C C . GLU A 1 89 ? -9.994 -2.996 3.268 1.00 94.12 89 GLU A C 1
ATOM 676 O O . GLU A 1 89 ? -8.968 -3.279 2.666 1.00 94.12 89 GLU A O 1
ATOM 681 N N . PHE A 1 90 ? -10.004 -2.055 4.220 1.00 94.50 90 PHE A N 1
ATOM 682 C CA . PHE A 1 90 ? -8.761 -1.641 4.877 1.00 94.50 90 PHE A CA 1
ATOM 683 C C . PHE A 1 90 ? -8.840 -2.035 6.344 1.00 94.50 90 PHE A C 1
ATOM 685 O O . PHE A 1 90 ? -9.500 -1.369 7.149 1.00 94.50 90 PHE A O 1
ATOM 692 N N . ASP A 1 91 ? -8.179 -3.130 6.694 1.00 94.44 91 ASP A N 1
ATOM 693 C CA . ASP A 1 91 ? -8.252 -3.693 8.031 1.00 94.44 91 ASP A CA 1
ATOM 694 C C . ASP A 1 91 ? -6.888 -4.162 8.560 1.00 94.44 91 ASP A C 1
ATOM 696 O O . ASP A 1 91 ? -5.804 -3.884 8.030 1.00 94.44 91 ASP A O 1
ATOM 700 N N . SER A 1 92 ? -6.923 -4.833 9.706 1.00 94.75 92 SER A N 1
ATOM 701 C CA . SER A 1 92 ? -5.720 -5.370 10.337 1.00 94.75 92 SER A CA 1
ATOM 702 C C . SER A 1 92 ? -4.953 -6.366 9.442 1.00 94.75 92 SER A C 1
ATOM 704 O O . SER A 1 92 ? -3.738 -6.518 9.610 1.00 94.75 92 SER A O 1
ATOM 706 N N . ALA A 1 93 ? -5.615 -7.059 8.511 1.00 94.81 93 ALA A N 1
ATOM 707 C CA . ALA A 1 93 ? -4.992 -7.982 7.569 1.00 94.81 93 ALA A CA 1
ATOM 708 C C . ALA A 1 93 ? -4.120 -7.251 6.543 1.00 94.81 93 ALA A C 1
ATOM 710 O O . ALA A 1 93 ? -3.036 -7.758 6.247 1.00 94.81 93 ALA A O 1
ATOM 711 N N . ASP A 1 94 ? -4.490 -6.048 6.095 1.00 93.38 94 ASP A N 1
ATOM 712 C CA . ASP A 1 94 ? -3.641 -5.216 5.226 1.00 93.38 94 ASP A CA 1
ATOM 713 C C . ASP A 1 94 ? -2.361 -4.788 5.926 1.00 93.38 94 ASP A C 1
ATOM 715 O O . ASP A 1 94 ? -1.266 -4.873 5.366 1.00 93.38 94 ASP A O 1
ATOM 719 N N . ILE A 1 95 ? -2.474 -4.394 7.196 1.00 91.75 95 ILE A N 1
ATOM 720 C CA . ILE A 1 95 ? -1.310 -4.048 8.014 1.00 91.75 95 ILE A CA 1
ATOM 721 C C . ILE A 1 95 ? -0.378 -5.258 8.143 1.00 91.75 95 ILE A C 1
ATOM 723 O O . ILE A 1 95 ? 0.840 -5.137 7.990 1.00 91.75 95 ILE A O 1
ATOM 727 N N . VAL A 1 96 ? -0.936 -6.445 8.399 1.00 93.81 96 VAL A N 1
ATOM 728 C CA . VAL A 1 96 ? -0.162 -7.691 8.483 1.00 93.81 96 VAL A CA 1
ATOM 729 C C . VAL A 1 96 ? 0.448 -8.056 7.131 1.00 93.81 96 VAL A C 1
ATOM 731 O O . VAL A 1 96 ? 1.610 -8.464 7.090 1.00 93.81 96 VAL A O 1
ATOM 734 N N . PHE A 1 97 ? -0.287 -7.908 6.032 1.00 91.00 97 PHE A N 1
ATOM 735 C CA . PHE A 1 97 ? 0.208 -8.144 4.679 1.00 91.00 97 PHE A CA 1
ATOM 736 C C . PHE A 1 97 ? 1.410 -7.248 4.389 1.00 91.00 97 PHE A C 1
ATOM 738 O O . PHE A 1 97 ? 2.483 -7.732 4.019 1.00 91.00 97 PHE A O 1
ATOM 745 N N . LEU A 1 98 ? 1.283 -5.959 4.685 1.00 89.81 98 LEU A N 1
ATOM 746 C CA . LEU A 1 98 ? 2.340 -4.983 4.500 1.00 89.81 98 LEU A CA 1
ATOM 747 C C . LEU A 1 98 ? 3.562 -5.254 5.399 1.00 89.81 98 LEU A C 1
ATOM 749 O O . LEU A 1 98 ? 4.689 -5.036 4.967 1.00 89.81 98 LEU A O 1
ATOM 753 N N . MET A 1 99 ? 3.403 -5.836 6.592 1.00 87.56 99 MET A N 1
ATOM 754 C CA . MET A 1 99 ? 4.551 -6.323 7.378 1.00 87.56 99 MET A CA 1
ATOM 755 C C . MET A 1 99 ? 5.283 -7.509 6.729 1.00 87.56 99 MET A C 1
ATOM 757 O O . MET A 1 99 ? 6.473 -7.700 6.984 1.00 87.56 99 MET A O 1
ATOM 761 N N . HIS A 1 100 ? 4.594 -8.323 5.924 1.00 87.88 100 HIS A N 1
ATOM 762 C CA . HIS A 1 100 ? 5.196 -9.471 5.242 1.00 87.88 100 HIS A CA 1
ATOM 763 C C . HIS A 1 100 ? 5.901 -9.084 3.939 1.00 87.88 100 HIS A C 1
ATOM 765 O O . HIS A 1 100 ? 6.927 -9.687 3.619 1.00 87.88 100 HIS A O 1
ATOM 771 N N . VAL A 1 101 ? 5.352 -8.127 3.184 1.00 84.44 101 VAL A N 1
ATOM 772 C CA . VAL A 1 101 ? 5.830 -7.810 1.823 1.00 84.44 101 VAL A CA 1
ATOM 773 C C . VAL A 1 101 ? 6.330 -6.375 1.641 1.00 84.44 101 VAL A C 1
ATOM 775 O O . VAL A 1 101 ? 7.016 -6.096 0.661 1.00 84.44 101 VAL A O 1
ATOM 778 N N . GLY A 1 102 ? 5.993 -5.468 2.556 1.00 81.56 102 GLY A N 1
ATOM 779 C CA . GLY A 1 102 ? 6.272 -4.041 2.435 1.00 81.56 102 GLY A CA 1
ATOM 780 C C . GLY A 1 102 ? 7.748 -3.693 2.610 1.00 81.56 102 GLY A C 1
ATOM 781 O O . GLY A 1 102 ? 8.497 -4.340 3.345 1.00 81.56 102 GLY A O 1
ATOM 782 N N . THR A 1 103 ? 8.167 -2.617 1.946 1.00 88.06 103 THR A N 1
ATOM 783 C CA . THR A 1 103 ? 9.556 -2.135 1.929 1.00 88.06 103 THR A CA 1
ATOM 784 C C . THR A 1 103 ? 9.677 -0.779 2.623 1.00 88.06 103 THR A C 1
ATOM 786 O O . THR A 1 103 ? 10.064 0.203 1.996 1.00 88.06 103 THR A O 1
ATOM 789 N N . TYR A 1 104 ? 9.312 -0.718 3.910 1.00 89.31 104 TYR A N 1
ATOM 790 C CA . TYR A 1 104 ? 9.305 0.536 4.674 1.00 89.31 104 TYR A CA 1
ATOM 791 C C . TYR A 1 104 ? 10.703 1.168 4.773 1.00 89.31 104 TYR A C 1
ATOM 793 O O . TYR A 1 104 ? 11.671 0.485 5.131 1.00 89.31 104 TYR A O 1
ATOM 801 N N . THR A 1 105 ? 10.802 2.476 4.531 1.00 90.25 105 THR A N 1
ATOM 802 C CA . THR A 1 105 ? 12.041 3.257 4.637 1.00 90.25 105 THR A CA 1
ATOM 803 C C . THR A 1 105 ? 11.957 4.339 5.719 1.00 90.25 105 THR A C 1
ATOM 805 O O . THR A 1 105 ? 10.900 4.883 6.035 1.00 90.25 105 THR A O 1
ATOM 808 N N . PHE A 1 106 ? 13.110 4.635 6.327 1.00 83.75 106 PHE A N 1
ATOM 809 C CA . PHE A 1 106 ? 13.281 5.697 7.322 1.00 83.75 106 PHE A CA 1
ATOM 810 C C . PHE A 1 106 ? 13.975 6.893 6.660 1.00 83.75 106 PHE A C 1
ATOM 812 O O . PHE A 1 106 ? 15.151 7.142 6.928 1.00 83.75 106 PHE A O 1
ATOM 819 N N . GLU A 1 107 ? 13.300 7.559 5.729 1.00 71.31 107 GLU A N 1
ATOM 820 C CA . GLU A 1 107 ? 13.775 8.837 5.175 1.00 71.31 107 GLU A CA 1
ATOM 821 C C . GLU A 1 107 ? 13.284 10.036 5.997 1.00 71.31 107 GLU A C 1
ATOM 823 O O . GLU A 1 107 ? 12.174 9.952 6.575 1.00 71.31 107 GLU A O 1
#

Radius of gyration: 16.7 Å; Cα contacts (8 Å, |Δi|>4): 164; chains: 1; bounding box: 32×32×43 Å

pLDDT: mean 79.1, std 15.51, range [39.66, 94.81]

Solvent-accessible surface area (backbone atoms only — not comparable to full-atom values): 6670 Å² total; per-residue (Å²): 137,82,82,74,88,78,79,83,85,71,68,63,71,70,45,79,49,74,44,60,82,76,53,52,82,53,79,40,82,48,67,39,34,77,81,78,54,72,73,73,82,65,81,72,44,60,66,28,48,80,69,83,75,56,19,38,70,67,23,60,53,54,34,60,72,66,57,42,65,73,62,84,63,86,68,74,29,26,37,64,35,41,9,72,74,67,82,25,47,16,45,74,65,26,56,52,47,42,73,75,74,38,67,74,46,94,126